Protein AF-A0A257WI30-F1 (afdb_monomer_lite)

Foldseek 3Di:
DDDDDDDDDDDDDDDDDPPDPPDDPDDDDDDDDDDPDDDDDDDAPCPPNDWDFPFAPDDPPDDDDPLDDGTDTPVLVVLVVQLVVLVVVLVVLVVVLVVVVVVPDPVVNVVSVVVNVVSVVSNVVSVVVNVVNNRSD

pLDDT: mean 77.56, std 14.57, range [38.5, 93.12]

Radius of gyration: 43.45 Å; chains: 1; bounding box: 110×45×125 Å

Secondary structure (DSSP, 8-state):
-------------------PPP-------------SS---------TTS---EEEE-S-TT----TT---EEETHHHHHHHHHHHHHHHHHHHHHHHHHHHHTT-HHHHHHHHHHHHHHHHHHHHHHHHHHHHHHT-

Sequence (137 aa):
MGLRARTLAIVEADLSEIVAPPTVRHVHALGRLEPRGTVLQISAPSGNEGARVVRLLVAEGADVAAGEVLAILDLHDRREAAVVEARARLRAAEAKLEQIRAGAKPGEIAAQAALVERMDAELELARKELDRARELG

Structure (mmCIF, N/CA/C/O backbone):
data_AF-A0A257WI30-F1
#
_entry.id   AF-A0A257WI30-F1
#
loop_
_atom_site.group_PDB
_atom_site.id
_atom_site.type_symbol
_atom_site.label_atom_id
_atom_site.label_alt_id
_atom_site.label_comp_id
_atom_site.label_asym_id
_atom_site.label_entity_id
_atom_site.label_seq_id
_atom_site.pdbx_PDB_ins_code
_atom_site.Cartn_x
_atom_site.Cartn_y
_atom_site.Cartn_z
_atom_site.occupancy
_atom_site.B_iso_or_equiv
_atom_site.auth_seq_id
_atom_site.auth_comp_id
_atom_site.auth_asym_id
_atom_site.auth_atom_id
_atom_site.pdbx_PDB_model_num
ATOM 1 N N . MET A 1 1 ? 85.488 30.306 -89.536 1.00 40.28 1 MET A N 1
ATOM 2 C CA . MET A 1 1 ? 86.431 31.027 -88.655 1.00 40.28 1 MET A CA 1
ATOM 3 C C . MET A 1 1 ? 85.729 31.271 -87.328 1.00 40.28 1 MET A C 1
ATOM 5 O O . MET A 1 1 ? 84.648 31.835 -87.357 1.00 40.28 1 MET A O 1
ATOM 9 N N . GLY A 1 2 ? 86.300 30.809 -86.210 1.00 42.50 2 GLY A N 1
ATOM 10 C CA . GLY A 1 2 ? 85.896 31.232 -84.861 1.00 42.50 2 GLY A CA 1
ATOM 11 C C . GLY A 1 2 ? 85.025 30.261 -84.058 1.00 42.50 2 GLY A C 1
ATOM 12 O O . GLY A 1 2 ? 83.836 30.495 -83.889 1.00 42.50 2 GLY A O 1
ATOM 13 N N . LEU A 1 3 ? 85.646 29.225 -83.482 1.00 44.56 3 LEU A N 1
ATOM 14 C CA . LEU A 1 3 ? 85.178 28.638 -82.223 1.00 44.56 3 LEU A CA 1
ATOM 15 C C . LEU A 1 3 ? 85.199 29.712 -81.127 1.00 44.56 3 LEU A C 1
ATOM 17 O O . LEU A 1 3 ? 86.192 30.433 -81.062 1.00 44.56 3 LEU A O 1
ATOM 21 N N . ARG A 1 4 ? 84.238 29.687 -80.192 1.00 45.81 4 ARG A N 1
ATOM 22 C CA . ARG A 1 4 ? 84.524 29.689 -78.743 1.00 45.81 4 ARG A CA 1
ATOM 23 C C . ARG A 1 4 ? 83.412 28.972 -77.979 1.00 45.81 4 ARG A C 1
ATOM 25 O O . ARG A 1 4 ? 82.293 29.452 -77.871 1.00 45.81 4 ARG A O 1
ATOM 32 N N . ALA A 1 5 ? 83.777 27.819 -77.433 1.00 41.81 5 ALA A N 1
ATOM 33 C CA . ALA A 1 5 ? 83.101 27.198 -76.309 1.00 41.81 5 ALA A CA 1
ATOM 34 C C . ALA A 1 5 ? 83.285 28.049 -75.043 1.00 41.81 5 ALA A C 1
ATOM 36 O O . ALA A 1 5 ? 84.333 28.686 -74.903 1.00 41.81 5 ALA A O 1
ATOM 37 N N . ARG A 1 6 ? 82.311 27.981 -74.125 1.00 45.22 6 ARG A N 1
ATOM 38 C CA . ARG A 1 6 ? 82.458 27.917 -72.652 1.00 45.22 6 ARG A CA 1
ATOM 39 C C . ARG A 1 6 ? 81.191 28.444 -71.974 1.00 45.22 6 ARG A C 1
ATOM 41 O O . ARG A 1 6 ? 80.926 29.638 -72.033 1.00 45.22 6 ARG A O 1
ATOM 48 N N . THR A 1 7 ? 80.494 27.593 -71.226 1.00 40.47 7 THR A N 1
ATOM 49 C CA . THR A 1 7 ? 80.530 27.602 -69.747 1.00 40.47 7 THR A CA 1
ATOM 50 C C . THR A 1 7 ? 79.451 26.669 -69.191 1.00 40.47 7 THR A C 1
ATOM 52 O O . THR A 1 7 ? 78.325 26.627 -69.671 1.00 40.47 7 THR A O 1
ATOM 55 N N . LEU A 1 8 ? 79.881 25.891 -68.202 1.00 43.94 8 LEU A N 1
ATOM 56 C CA . LEU A 1 8 ? 79.164 24.915 -67.393 1.00 43.94 8 LEU A CA 1
ATOM 57 C C . LEU A 1 8 ? 78.294 25.635 -66.343 1.00 43.94 8 LEU A C 1
ATOM 59 O O . LEU A 1 8 ? 78.798 26.546 -65.691 1.00 43.94 8 LEU A O 1
ATOM 63 N N . ALA A 1 9 ? 77.068 25.175 -66.099 1.00 38.50 9 ALA A N 1
ATOM 64 C CA . ALA A 1 9 ? 76.415 25.321 -64.797 1.00 38.50 9 ALA A CA 1
ATOM 65 C C . ALA A 1 9 ? 75.453 24.144 -64.592 1.00 38.50 9 ALA A C 1
ATOM 67 O O . ALA A 1 9 ? 74.446 24.001 -65.279 1.00 38.50 9 ALA A O 1
ATOM 68 N N . ILE A 1 10 ? 75.870 23.258 -63.695 1.00 44.41 10 ILE A N 1
ATOM 69 C CA . ILE A 1 10 ? 75.095 22.175 -63.089 1.00 44.41 10 ILE A CA 1
ATOM 70 C C . ILE A 1 10 ? 74.153 22.807 -62.042 1.00 44.41 10 ILE A C 1
ATOM 72 O O . ILE A 1 10 ? 74.429 23.921 -61.597 1.00 44.41 10 ILE A O 1
ATOM 76 N N . VAL A 1 11 ? 73.164 22.026 -61.580 1.00 45.03 11 VAL A N 1
ATOM 77 C CA . VAL A 1 11 ? 72.279 22.224 -60.406 1.00 45.03 11 VAL A CA 1
ATOM 78 C C . VAL A 1 11 ? 70.955 22.893 -60.816 1.00 45.03 11 VAL A C 1
ATOM 80 O O . VAL A 1 11 ? 70.959 23.967 -61.394 1.00 45.03 11 VAL A O 1
ATOM 83 N N . GLU A 1 12 ? 69.784 22.269 -60.677 1.00 43.62 12 GLU A N 1
ATOM 84 C CA . GLU A 1 12 ? 69.268 21.632 -59.462 1.00 43.62 12 GLU A CA 1
ATOM 85 C C . GLU A 1 12 ? 68.194 20.593 -59.832 1.00 43.62 12 GLU A C 1
ATOM 87 O O . GLU A 1 12 ? 67.258 20.880 -60.580 1.00 43.62 12 GLU A O 1
ATOM 92 N N . ALA A 1 13 ? 68.369 19.364 -59.349 1.00 48.69 13 ALA A N 1
ATOM 93 C CA . ALA A 1 13 ? 67.318 18.360 -59.336 1.00 48.69 13 ALA A CA 1
ATOM 94 C C . ALA A 1 13 ? 66.530 18.485 -58.027 1.00 48.69 13 ALA A C 1
ATOM 96 O O . ALA A 1 13 ? 67.127 18.746 -56.984 1.00 48.69 13 ALA A O 1
ATOM 97 N N . ASP A 1 14 ? 65.237 18.171 -58.134 1.00 50.75 14 ASP A N 1
ATOM 98 C CA . ASP A 1 14 ? 64.222 18.082 -57.077 1.00 50.75 14 ASP A CA 1
ATOM 99 C C . ASP A 1 14 ? 63.758 19.456 -56.556 1.00 50.75 14 ASP A C 1
ATOM 101 O O . ASP A 1 14 ? 64.551 20.339 -56.266 1.00 50.75 14 ASP A O 1
ATOM 105 N N . LEU A 1 15 ? 62.461 19.750 -56.495 1.00 47.59 15 LEU A N 1
ATOM 106 C CA . LEU A 1 15 ? 61.604 19.220 -55.443 1.00 47.59 15 LEU A CA 1
ATOM 107 C C . LEU A 1 15 ? 60.149 19.086 -55.917 1.00 47.59 15 LEU A C 1
ATOM 109 O O . LEU A 1 15 ? 59.479 20.071 -56.224 1.00 47.59 15 LEU A O 1
ATOM 113 N N . SER A 1 16 ? 59.710 17.829 -55.939 1.00 52.50 16 SER A N 1
ATOM 114 C CA . SER A 1 16 ? 58.392 17.354 -55.500 1.00 52.50 16 SER A CA 1
ATOM 115 C C . SER A 1 16 ? 57.143 18.154 -55.904 1.00 52.50 16 SER A C 1
ATOM 117 O O . SER A 1 16 ? 56.725 19.138 -55.296 1.00 52.50 16 SER A O 1
ATOM 119 N N . GLU A 1 17 ? 56.440 17.580 -56.875 1.00 59.94 17 GLU A N 1
ATOM 120 C CA . GLU A 1 17 ? 55.010 17.756 -57.102 1.00 59.94 17 GLU A CA 1
ATOM 121 C C . GLU A 1 17 ? 54.250 17.658 -55.761 1.00 59.94 17 GLU A C 1
ATOM 123 O O . GLU A 1 17 ? 54.247 16.616 -55.100 1.00 59.94 17 GLU A O 1
ATOM 128 N N . ILE A 1 18 ? 53.638 18.760 -55.316 1.00 59.28 18 ILE A N 1
ATOM 129 C CA . ILE A 1 18 ? 52.795 18.775 -54.115 1.00 59.28 18 ILE A CA 1
ATOM 130 C C . ILE A 1 18 ? 51.530 17.983 -54.450 1.00 59.28 18 ILE A C 1
ATOM 132 O O . ILE A 1 18 ? 50.550 18.523 -54.963 1.00 59.28 18 ILE A O 1
ATOM 136 N N . VAL A 1 19 ? 51.558 16.680 -54.176 1.00 65.88 19 VAL A N 1
ATOM 137 C CA . VAL A 1 19 ? 50.375 15.822 -54.211 1.00 65.88 19 VAL A CA 1
ATOM 138 C C . VAL A 1 19 ? 49.400 16.366 -53.170 1.00 65.88 19 VAL A C 1
ATOM 140 O O . VAL A 1 19 ? 49.632 16.252 -51.965 1.00 65.88 19 VAL A O 1
ATOM 143 N N . ALA A 1 20 ? 48.324 17.007 -53.634 1.00 68.56 20 ALA A N 1
ATOM 144 C CA . ALA A 1 20 ? 47.251 17.471 -52.765 1.00 68.56 20 ALA A CA 1
ATOM 145 C C . ALA A 1 20 ? 46.764 16.290 -51.906 1.00 68.56 20 ALA A C 1
ATOM 147 O O . ALA A 1 20 ? 46.522 15.206 -52.453 1.00 68.56 20 ALA A O 1
ATOM 148 N N . PRO A 1 21 ? 46.642 16.454 -50.575 1.00 71.56 21 PRO A N 1
ATOM 149 C CA . PRO A 1 21 ? 46.287 15.345 -49.707 1.00 71.56 21 PRO A CA 1
ATOM 150 C C . PRO A 1 21 ? 44.924 14.780 -50.132 1.00 71.56 21 PRO A C 1
ATOM 152 O O . PRO A 1 21 ? 44.011 15.555 -50.445 1.00 71.56 21 PRO A O 1
ATOM 155 N N . PRO A 1 22 ? 44.763 13.444 -50.169 1.00 74.12 22 PRO A N 1
ATOM 156 C CA . PRO A 1 22 ? 43.514 12.829 -50.587 1.00 74.12 22 PRO A CA 1
ATOM 157 C C . PRO A 1 22 ? 42.371 13.351 -49.715 1.00 74.12 22 PRO A C 1
ATOM 159 O O . PRO A 1 22 ? 42.429 13.302 -48.486 1.00 74.12 22 PRO A O 1
ATOM 162 N N . THR A 1 23 ? 41.323 13.875 -50.349 1.00 78.56 23 THR A N 1
ATOM 163 C CA . THR A 1 23 ? 40.160 14.404 -49.637 1.00 78.56 23 THR A CA 1
ATOM 164 C C . THR A 1 23 ? 39.403 13.232 -49.017 1.00 78.56 23 THR A C 1
ATOM 166 O O . THR A 1 23 ? 38.767 12.448 -49.725 1.00 78.56 23 THR A O 1
ATOM 169 N N . VAL A 1 24 ? 39.499 13.073 -47.696 1.00 79.00 24 VAL A N 1
ATOM 170 C CA . VAL A 1 24 ? 38.802 12.007 -46.967 1.00 79.00 24 VAL A CA 1
ATOM 171 C C . VAL A 1 24 ? 37.294 12.238 -47.086 1.00 79.00 24 VAL A C 1
ATOM 173 O O . VAL A 1 24 ? 36.769 13.207 -46.547 1.00 79.00 24 VAL A O 1
ATOM 176 N N . ARG A 1 25 ? 36.592 11.364 -47.819 1.00 85.81 25 ARG A N 1
ATOM 177 C CA . ARG A 1 25 ? 35.134 11.471 -48.028 1.00 85.81 25 ARG A CA 1
ATOM 178 C C . ARG A 1 25 ? 34.315 10.779 -46.942 1.00 85.81 25 ARG A C 1
ATOM 180 O O . ARG A 1 25 ? 33.164 11.140 -46.743 1.00 85.81 25 ARG A O 1
ATOM 187 N N . HIS A 1 26 ? 34.898 9.793 -46.263 1.00 82.00 26 HIS A N 1
ATOM 188 C CA . HIS A 1 26 ? 34.229 9.025 -45.220 1.00 82.00 26 HIS A CA 1
ATOM 189 C C . HIS A 1 26 ? 35.211 8.683 -44.107 1.00 82.00 26 HIS A C 1
ATOM 191 O O . HIS A 1 26 ? 36.343 8.277 -44.364 1.00 82.00 26 HIS A O 1
ATOM 197 N N . VAL A 1 27 ? 34.745 8.834 -42.873 1.00 84.88 27 VAL A N 1
ATOM 198 C CA . VAL A 1 27 ? 35.431 8.372 -41.670 1.00 84.88 27 VAL A CA 1
ATOM 199 C C . VAL A 1 27 ? 34.538 7.308 -41.053 1.00 84.88 27 VAL A C 1
ATOM 201 O O . VAL A 1 27 ? 33.368 7.562 -40.774 1.00 84.88 27 VAL A O 1
ATOM 204 N N . HIS A 1 28 ? 35.083 6.110 -40.875 1.00 86.81 28 HIS A N 1
ATOM 205 C CA . HIS A 1 28 ? 34.394 5.010 -40.213 1.00 86.81 28 HIS A CA 1
ATOM 206 C C . HIS A 1 28 ? 34.930 4.887 -38.793 1.00 86.81 28 HIS A C 1
ATOM 208 O O . HIS A 1 28 ? 36.141 4.879 -38.579 1.00 86.81 28 HIS A O 1
ATOM 214 N N . ALA A 1 29 ? 34.025 4.781 -37.830 1.00 88.62 29 ALA A N 1
ATOM 215 C CA . ALA A 1 29 ? 34.357 4.518 -36.443 1.00 88.62 29 ALA A CA 1
ATOM 216 C C . ALA A 1 29 ? 33.394 3.467 -35.896 1.00 88.62 29 ALA A C 1
ATOM 218 O O . ALA A 1 29 ? 32.224 3.422 -36.280 1.00 88.62 29 ALA A O 1
ATOM 219 N N . LEU A 1 30 ? 33.893 2.626 -34.994 1.00 93.12 30 LEU A N 1
ATOM 220 C CA . LEU A 1 30 ? 33.037 1.768 -34.189 1.00 93.12 30 LEU A CA 1
ATOM 221 C C . LEU A 1 30 ? 32.409 2.622 -33.087 1.00 93.12 30 LEU A C 1
ATOM 223 O O . LEU A 1 30 ? 33.106 3.368 -32.401 1.00 93.12 30 LEU A O 1
ATOM 227 N N . GLY A 1 31 ? 31.098 2.503 -32.919 1.00 89.06 31 GLY A N 1
ATOM 228 C CA . GLY A 1 31 ? 30.346 3.164 -31.861 1.00 89.06 31 GLY A CA 1
ATOM 229 C C . GLY A 1 31 ? 29.406 2.177 -31.183 1.00 89.06 31 GLY A C 1
ATOM 230 O O . GLY A 1 31 ? 29.008 1.176 -31.781 1.00 89.06 31 GLY A O 1
ATOM 231 N N . ARG A 1 32 ? 29.057 2.458 -29.928 1.00 91.88 32 ARG A N 1
ATOM 232 C CA . ARG A 1 32 ? 28.027 1.728 -29.186 1.00 91.88 32 ARG A CA 1
ATOM 233 C C . ARG A 1 32 ? 26.781 2.602 -29.095 1.00 91.88 32 ARG A C 1
ATOM 235 O O . ARG A 1 32 ? 26.889 3.798 -28.844 1.00 91.88 32 ARG A O 1
ATOM 242 N N . LEU A 1 33 ? 25.618 1.999 -29.320 1.00 87.81 33 LEU A N 1
ATOM 243 C CA . LEU A 1 33 ? 24.337 2.642 -29.058 1.00 87.81 33 LEU A CA 1
ATOM 244 C C . LEU A 1 33 ? 24.023 2.508 -27.572 1.00 87.81 33 LEU A C 1
ATOM 246 O O . LEU A 1 33 ? 24.024 1.399 -27.043 1.00 87.81 33 LEU A O 1
ATOM 250 N N . GLU A 1 34 ? 23.742 3.636 -26.937 1.00 86.06 34 GLU A N 1
ATOM 251 C CA . GLU A 1 34 ? 23.248 3.701 -25.568 1.00 86.06 34 GLU A CA 1
ATOM 252 C C . GLU A 1 34 ? 21.808 4.229 -25.590 1.00 86.06 34 GLU A C 1
ATOM 254 O O . GLU A 1 34 ? 21.466 5.053 -26.452 1.00 86.06 34 GLU A O 1
ATOM 259 N N . PRO A 1 35 ? 20.940 3.774 -24.676 1.00 87.00 35 PRO A N 1
ATOM 260 C CA . PRO A 1 35 ? 19.611 4.341 -24.545 1.00 87.00 35 PRO A CA 1
ATOM 261 C C . PRO A 1 35 ? 19.702 5.840 -24.236 1.00 87.00 35 PRO A C 1
ATOM 263 O O . PRO A 1 35 ? 20.582 6.298 -23.511 1.00 87.00 35 PRO A O 1
ATOM 266 N N . ARG A 1 36 ? 18.756 6.626 -24.766 1.00 85.00 36 ARG A N 1
ATOM 267 C CA . ARG A 1 36 ? 18.670 8.062 -24.448 1.00 85.00 36 ARG A CA 1
ATOM 268 C C . ARG A 1 36 ? 18.389 8.305 -22.955 1.00 85.00 36 ARG A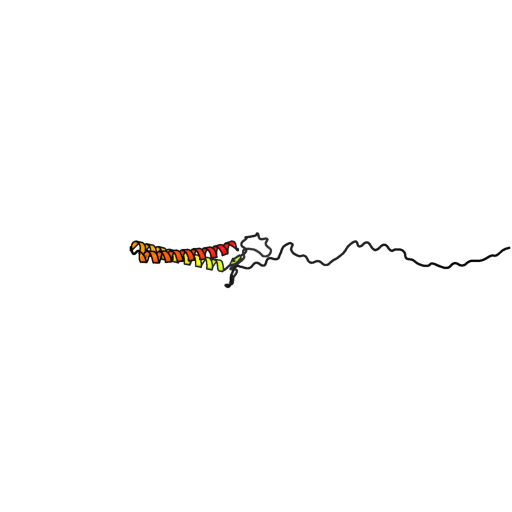 C 1
ATOM 270 O O . ARG A 1 36 ? 18.710 9.375 -22.447 1.00 85.00 36 ARG A O 1
ATOM 277 N N . GLY A 1 37 ? 17.758 7.335 -22.291 1.00 81.62 37 GLY A N 1
ATOM 278 C CA . GLY A 1 37 ? 17.488 7.331 -20.855 1.00 81.62 37 GLY A CA 1
ATOM 279 C C . GLY A 1 37 ? 18.353 6.327 -20.092 1.00 81.62 37 GLY A C 1
ATOM 280 O O . GLY A 1 37 ? 19.210 5.657 -20.656 1.00 81.62 37 GLY A O 1
ATOM 281 N N . THR A 1 38 ? 18.100 6.205 -18.795 1.00 77.75 38 THR A N 1
ATOM 282 C CA . THR A 1 38 ? 18.786 5.233 -17.935 1.00 77.75 38 THR A CA 1
ATOM 283 C C . THR A 1 38 ? 18.023 3.912 -17.913 1.00 77.75 38 THR A C 1
ATOM 285 O O . THR A 1 38 ? 16.794 3.896 -17.952 1.00 77.75 38 THR A O 1
ATOM 288 N N . VAL A 1 39 ? 18.744 2.799 -17.790 1.00 80.06 39 VAL A N 1
ATOM 289 C CA . VAL A 1 39 ? 18.137 1.509 -17.451 1.00 80.06 39 VAL A CA 1
ATOM 290 C C . VAL A 1 39 ? 17.689 1.553 -15.989 1.00 80.06 39 VAL A C 1
ATOM 292 O O . VAL A 1 39 ? 18.513 1.688 -15.085 1.00 80.06 39 VAL A O 1
ATOM 295 N N . LEU A 1 40 ? 16.382 1.463 -15.755 1.00 79.94 40 LEU A N 1
ATOM 296 C CA . LEU A 1 40 ? 15.793 1.425 -14.418 1.00 79.94 40 LEU A CA 1
ATOM 297 C C . LEU A 1 40 ? 15.628 -0.029 -13.975 1.00 79.94 40 LEU A C 1
ATOM 299 O O . LEU A 1 40 ? 14.856 -0.780 -14.568 1.00 79.94 40 LEU A O 1
ATOM 303 N N . GLN A 1 41 ? 16.336 -0.425 -12.918 1.00 79.19 41 GLN A N 1
ATOM 304 C CA . GLN A 1 41 ? 16.082 -1.700 -12.255 1.00 79.19 41 GLN A CA 1
ATOM 305 C C . GLN A 1 41 ? 14.967 -1.502 -11.224 1.00 79.19 41 GLN A C 1
ATOM 307 O O . GLN A 1 41 ? 15.156 -0.811 -10.223 1.00 79.19 41 GLN A O 1
ATOM 312 N N . ILE A 1 42 ? 13.804 -2.098 -11.477 1.00 79.56 42 ILE A N 1
ATOM 313 C CA . ILE A 1 42 ? 12.637 -1.991 -10.599 1.00 79.56 42 ILE A CA 1
ATOM 314 C C . ILE A 1 42 ? 12.684 -3.127 -9.577 1.00 79.56 42 ILE A C 1
ATOM 316 O O . ILE A 1 42 ? 12.840 -4.293 -9.938 1.00 79.56 42 ILE A O 1
ATOM 320 N N . SER A 1 43 ? 12.532 -2.777 -8.303 1.00 74.94 43 SER A N 1
ATOM 321 C CA . SER A 1 43 ? 12.494 -3.724 -7.190 1.00 74.94 43 SER A CA 1
ATOM 322 C C . SER A 1 43 ? 11.244 -3.481 -6.360 1.00 74.94 43 SER A C 1
ATOM 324 O O . SER A 1 43 ? 10.886 -2.337 -6.084 1.00 74.94 43 SER A O 1
ATOM 326 N N . ALA A 1 44 ? 10.600 -4.561 -5.927 1.00 71.31 44 ALA A N 1
ATOM 327 C CA . ALA A 1 44 ? 9.461 -4.480 -5.028 1.00 71.31 44 ALA A CA 1
ATOM 328 C C . ALA A 1 44 ? 9.861 -3.875 -3.665 1.00 71.31 44 ALA A C 1
ATOM 330 O O . ALA A 1 44 ? 10.893 -4.266 -3.111 1.00 71.31 44 ALA A O 1
ATOM 331 N N . PRO A 1 45 ? 9.038 -2.995 -3.062 1.00 68.12 45 PRO A N 1
ATOM 332 C CA . PRO A 1 45 ? 9.256 -2.493 -1.708 1.00 68.12 45 PRO A CA 1
ATOM 333 C C . PRO A 1 45 ? 8.894 -3.574 -0.672 1.00 68.12 45 PRO A C 1
ATOM 335 O O . PRO A 1 45 ? 7.849 -3.528 -0.019 1.00 68.12 45 PRO A O 1
ATOM 338 N N . SER A 1 46 ? 9.758 -4.581 -0.539 1.00 66.69 46 SER A N 1
ATOM 339 C CA . SER A 1 46 ? 9.524 -5.770 0.292 1.00 66.69 46 SER A CA 1
ATOM 340 C C . SER A 1 46 ? 10.164 -5.724 1.679 1.00 66.69 46 SER A C 1
ATOM 342 O O . SER A 1 46 ? 10.039 -6.681 2.440 1.00 66.69 46 SER A O 1
ATOM 344 N N . GLY A 1 47 ? 10.888 -4.649 2.010 1.00 67.62 47 GLY A N 1
ATOM 345 C CA . GLY A 1 47 ? 11.718 -4.610 3.217 1.00 67.62 47 GLY A CA 1
ATOM 346 C C . GLY A 1 47 ? 12.612 -5.855 3.316 1.00 67.62 47 GLY A C 1
ATOM 347 O O . GLY A 1 47 ? 13.157 -6.309 2.310 1.00 67.62 47 GLY A O 1
ATOM 348 N N . ASN A 1 48 ? 12.707 -6.436 4.514 1.00 64.44 48 ASN A N 1
ATOM 349 C CA . ASN A 1 48 ? 13.508 -7.639 4.775 1.00 64.44 48 ASN A CA 1
ATOM 350 C C . ASN A 1 48 ? 12.782 -8.962 4.475 1.00 64.44 48 ASN A C 1
ATOM 352 O O . ASN A 1 48 ? 13.413 -10.014 4.522 1.00 64.44 48 ASN A O 1
ATOM 356 N N . GLU A 1 49 ? 11.477 -8.946 4.201 1.00 64.38 49 GLU A N 1
ATOM 357 C CA . GLU A 1 49 ? 10.678 -10.178 4.110 1.00 64.38 49 GLU A CA 1
ATOM 358 C C . GLU A 1 49 ? 10.693 -10.827 2.720 1.00 64.38 49 GLU A C 1
ATOM 360 O O . GLU A 1 49 ? 10.210 -11.946 2.559 1.00 64.38 49 GLU A O 1
ATOM 365 N N . GLY A 1 50 ? 11.310 -10.175 1.730 1.00 66.38 50 GLY A N 1
ATOM 366 C CA . GLY A 1 50 ? 11.277 -10.618 0.337 1.00 66.38 50 GLY A CA 1
ATOM 367 C C . GLY A 1 50 ? 9.869 -10.506 -0.260 1.00 66.38 50 GLY A C 1
ATOM 368 O O . GLY A 1 50 ? 8.858 -10.600 0.428 1.00 66.38 50 GLY A O 1
ATOM 369 N N . ALA A 1 51 ? 9.787 -10.251 -1.562 1.00 74.44 51 ALA A N 1
ATOM 370 C CA . ALA A 1 51 ? 8.520 -10.225 -2.285 1.00 74.44 51 ALA A CA 1
ATOM 371 C C . ALA A 1 51 ? 8.519 -11.288 -3.361 1.00 74.44 51 ALA A C 1
ATOM 373 O O . ALA A 1 51 ? 9.430 -11.333 -4.192 1.00 74.44 51 ALA A O 1
ATOM 374 N N . ARG A 1 52 ? 7.466 -12.103 -3.391 1.00 82.56 52 ARG A N 1
ATOM 375 C CA . ARG A 1 52 ? 7.224 -13.009 -4.505 1.00 82.56 52 ARG A CA 1
ATOM 376 C C . ARG A 1 52 ? 6.216 -12.380 -5.457 1.00 82.56 52 ARG A C 1
ATOM 378 O O . ARG A 1 52 ? 5.138 -11.960 -5.046 1.00 82.56 52 ARG A O 1
ATOM 385 N N . VAL A 1 53 ? 6.541 -12.389 -6.748 1.00 85.00 53 VAL A N 1
ATOM 386 C CA . VAL A 1 53 ? 5.577 -12.055 -7.801 1.00 85.00 53 VAL A CA 1
ATOM 387 C C . VAL A 1 53 ? 4.521 -13.155 -7.867 1.00 85.00 53 VAL A C 1
ATOM 389 O O . VAL A 1 53 ? 4.829 -14.312 -8.153 1.00 85.00 53 VAL A O 1
ATOM 392 N N . VAL A 1 54 ? 3.275 -12.786 -7.585 1.00 86.12 54 VAL A N 1
ATOM 393 C CA . VAL A 1 54 ? 2.099 -13.651 -7.740 1.00 86.12 54 VAL A CA 1
ATOM 394 C C . VAL A 1 54 ? 1.594 -13.573 -9.174 1.00 86.12 54 VAL A C 1
ATOM 396 O O . VAL A 1 54 ? 1.222 -14.590 -9.758 1.00 86.12 54 VAL A O 1
ATOM 399 N N . ARG A 1 55 ? 1.591 -12.370 -9.757 1.00 86.00 55 ARG A N 1
ATOM 400 C CA . ARG A 1 55 ? 1.125 -12.137 -11.124 1.00 86.00 55 ARG A CA 1
ATOM 401 C C . ARG A 1 55 ? 1.893 -10.996 -11.774 1.00 86.00 55 ARG A C 1
ATOM 403 O O . ARG A 1 55 ? 2.049 -9.953 -11.154 1.00 86.00 55 ARG A O 1
ATOM 410 N N . LEU A 1 56 ? 2.307 -11.176 -13.023 1.00 88.69 56 LEU A N 1
ATOM 411 C CA . LEU A 1 56 ? 2.809 -10.101 -13.878 1.00 88.69 56 LEU A CA 1
ATOM 412 C C . LEU A 1 56 ? 1.656 -9.609 -14.765 1.00 88.69 56 LEU A C 1
ATOM 414 O O . LEU A 1 56 ? 0.937 -10.430 -15.335 1.00 88.69 56 LEU A O 1
ATOM 418 N N . LEU A 1 57 ? 1.440 -8.297 -14.819 1.00 89.62 57 LEU A N 1
ATOM 419 C CA . LEU A 1 57 ? 0.340 -7.663 -15.558 1.00 89.62 57 LEU A CA 1
ATOM 420 C C . LEU A 1 57 ? 0.779 -7.107 -16.919 1.00 89.62 57 LEU A C 1
ATOM 422 O O . LEU A 1 57 ? -0.070 -6.786 -17.744 1.00 89.62 57 LEU A O 1
ATOM 426 N N . VAL A 1 58 ? 2.088 -7.038 -17.163 1.00 90.75 58 VAL A N 1
ATOM 427 C CA . VAL A 1 58 ? 2.692 -6.523 -18.397 1.00 90.75 58 VAL A CA 1
ATOM 428 C C . VAL A 1 58 ? 3.437 -7.621 -19.154 1.00 90.75 58 VAL A C 1
ATOM 430 O O . VAL A 1 58 ? 3.893 -8.603 -18.566 1.00 90.75 58 VAL A O 1
ATOM 433 N N . ALA A 1 59 ? 3.561 -7.456 -20.470 1.00 90.25 59 ALA A N 1
ATOM 434 C CA . ALA A 1 59 ? 4.360 -8.336 -21.317 1.00 90.25 59 ALA A CA 1
ATOM 435 C C . ALA A 1 59 ? 5.805 -7.828 -21.441 1.00 90.25 59 ALA A C 1
ATOM 437 O O . ALA A 1 59 ? 6.075 -6.633 -21.316 1.00 90.25 59 ALA A O 1
ATOM 438 N N . GLU A 1 60 ? 6.739 -8.733 -21.728 1.00 86.88 60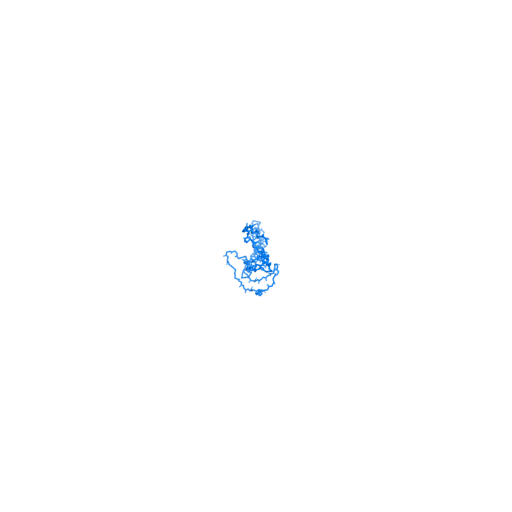 GLU A N 1
ATOM 439 C CA . GLU A 1 60 ? 8.118 -8.352 -22.034 1.00 86.88 60 GLU A CA 1
ATOM 440 C C . GLU A 1 60 ? 8.169 -7.461 -23.286 1.00 86.88 60 GLU A C 1
ATOM 442 O O . GLU A 1 60 ? 7.551 -7.765 -24.306 1.00 86.88 60 GLU A O 1
ATOM 44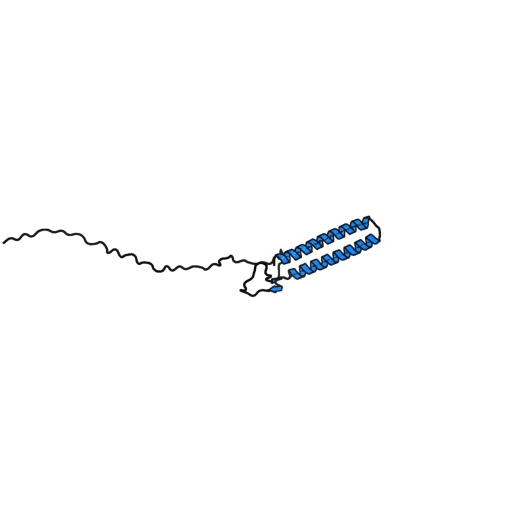7 N N . GLY A 1 61 ? 8.908 -6.350 -23.201 1.00 87.12 61 GLY A N 1
ATOM 448 C CA . GLY A 1 61 ? 9.029 -5.373 -24.287 1.00 87.12 61 GLY A CA 1
ATOM 449 C C . GLY A 1 61 ? 7.836 -4.423 -24.445 1.00 87.12 61 GLY A C 1
ATOM 450 O O . GLY A 1 61 ? 7.819 -3.659 -25.405 1.00 87.12 61 GLY A O 1
ATOM 451 N N . ALA A 1 62 ? 6.856 -4.458 -23.536 1.00 89.06 62 ALA A N 1
ATOM 452 C CA . ALA A 1 62 ? 5.751 -3.506 -23.531 1.00 89.06 62 ALA A CA 1
ATOM 453 C C . ALA A 1 62 ? 6.201 -2.104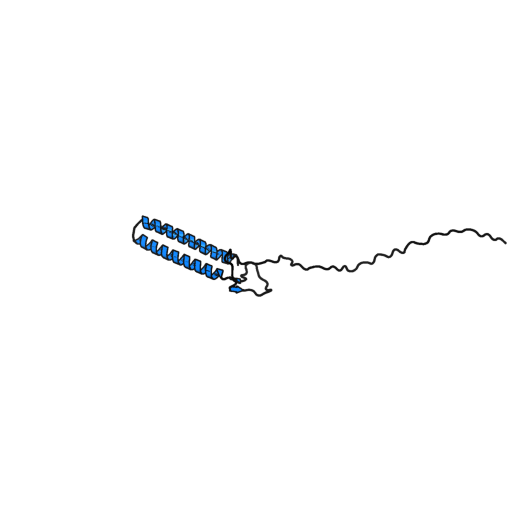 -23.086 1.00 89.06 62 ALA A C 1
ATOM 455 O O . ALA A 1 62 ? 6.993 -1.960 -22.151 1.00 89.06 62 ALA A O 1
ATOM 456 N N . ASP A 1 63 ? 5.647 -1.077 -23.730 1.00 88.94 63 ASP A N 1
ATOM 457 C CA . ASP A 1 63 ? 5.732 0.303 -23.258 1.00 88.94 63 ASP A CA 1
ATOM 458 C C . ASP A 1 63 ? 4.802 0.487 -22.052 1.00 88.94 63 ASP A C 1
ATOM 460 O O . ASP A 1 63 ? 3.625 0.132 -22.120 1.00 88.94 63 ASP A O 1
ATOM 464 N N . VAL A 1 64 ? 5.327 1.049 -20.962 1.00 89.81 64 VAL A N 1
ATOM 465 C CA . VAL A 1 64 ? 4.592 1.270 -19.707 1.00 89.81 64 VAL A CA 1
ATOM 466 C C . VAL A 1 64 ? 4.670 2.733 -19.289 1.00 89.81 64 VAL A C 1
ATOM 468 O O . VAL A 1 64 ? 5.692 3.399 -19.490 1.00 89.81 64 VAL A O 1
ATOM 471 N N . ALA A 1 65 ? 3.590 3.249 -18.708 1.00 88.31 65 ALA A N 1
ATOM 472 C CA . ALA A 1 65 ? 3.549 4.610 -18.185 1.00 88.31 65 ALA A CA 1
ATOM 473 C C . ALA A 1 65 ? 4.035 4.677 -16.726 1.00 88.31 65 ALA A C 1
ATOM 475 O O . ALA A 1 65 ? 4.038 3.693 -15.988 1.00 88.31 65 ALA A O 1
ATOM 476 N N . ALA A 1 66 ? 4.435 5.869 -16.278 1.00 85.12 66 ALA A N 1
ATOM 477 C CA . ALA A 1 66 ? 4.761 6.081 -14.871 1.00 85.12 66 ALA A CA 1
ATOM 478 C C . ALA A 1 66 ? 3.510 5.886 -13.991 1.00 85.12 66 ALA A C 1
ATOM 480 O O . ALA A 1 66 ? 2.479 6.509 -14.246 1.00 85.12 66 ALA A O 1
ATOM 481 N N . GLY A 1 67 ? 3.626 5.051 -12.953 1.00 84.25 67 GLY A N 1
ATOM 482 C CA . GLY A 1 67 ? 2.523 4.698 -12.047 1.00 84.25 67 GLY A CA 1
ATOM 483 C C . GLY A 1 67 ? 1.615 3.573 -12.556 1.00 84.25 67 GLY A C 1
ATOM 484 O O . GLY A 1 67 ? 0.539 3.357 -12.006 1.00 84.25 67 GLY A O 1
ATOM 485 N N . GLU A 1 68 ? 2.003 2.886 -13.631 1.00 87.06 68 GLU A N 1
ATOM 486 C CA . GLU A 1 68 ? 1.290 1.706 -14.105 1.00 87.06 68 GLU A CA 1
ATOM 487 C C . GLU A 1 68 ? 1.689 0.459 -13.310 1.00 87.06 68 GLU A C 1
ATOM 489 O O . GLU A 1 68 ? 2.870 0.130 -13.191 1.00 87.06 68 GLU A O 1
ATOM 494 N N . VAL A 1 69 ? 0.684 -0.276 -12.827 1.00 87.31 69 VAL A N 1
ATOM 495 C CA . VAL A 1 69 ? 0.898 -1.486 -12.031 1.00 87.31 69 VAL A CA 1
ATOM 496 C C . VAL A 1 69 ? 1.481 -2.596 -12.901 1.00 87.31 69 VAL A C 1
ATOM 498 O O . VAL A 1 69 ? 0.792 -3.197 -13.725 1.00 87.31 69 VAL A O 1
ATOM 501 N N . LEU A 1 70 ? 2.748 -2.929 -12.658 1.00 88.06 70 LEU A N 1
ATOM 502 C CA . LEU A 1 70 ? 3.460 -3.956 -13.425 1.00 88.06 70 LEU A CA 1
ATOM 503 C C . LEU A 1 70 ? 3.172 -5.379 -12.932 1.00 88.06 70 LEU A C 1
ATOM 505 O O . LEU A 1 70 ? 3.111 -6.318 -13.726 1.00 88.06 70 LEU A O 1
ATOM 509 N N . ALA A 1 71 ? 3.030 -5.564 -11.616 1.00 85.69 71 ALA A N 1
ATOM 510 C CA . ALA A 1 71 ? 2.909 -6.877 -10.990 1.00 85.69 71 ALA A CA 1
ATOM 511 C C . ALA A 1 71 ? 2.148 -6.827 -9.659 1.00 85.69 71 ALA A C 1
ATOM 513 O O . ALA A 1 71 ? 2.193 -5.839 -8.932 1.00 85.69 71 ALA A O 1
ATOM 514 N N . ILE A 1 72 ? 1.513 -7.944 -9.306 1.00 84.69 72 ILE A N 1
ATOM 515 C CA . ILE A 1 72 ? 0.917 -8.189 -7.992 1.00 84.69 72 ILE A CA 1
ATOM 516 C C . ILE A 1 72 ? 1.846 -9.115 -7.208 1.00 84.69 72 ILE A C 1
ATOM 518 O O . ILE A 1 72 ? 2.277 -10.157 -7.713 1.00 84.69 72 ILE A O 1
ATOM 522 N N . LEU A 1 73 ? 2.139 -8.734 -5.967 1.00 87.44 73 LEU A N 1
ATOM 523 C CA . LEU A 1 73 ? 3.021 -9.452 -5.048 1.00 87.44 73 LEU A CA 1
ATOM 524 C C . LEU A 1 73 ? 2.217 -10.135 -3.937 1.00 87.44 73 LEU A C 1
ATOM 526 O O . LEU A 1 73 ? 1.127 -9.683 -3.594 1.00 87.44 73 LEU A O 1
ATOM 530 N N . ASP A 1 74 ? 2.786 -11.162 -3.308 1.00 83.88 74 ASP A N 1
ATOM 531 C CA . ASP A 1 74 ? 2.154 -11.887 -2.193 1.00 83.88 74 ASP A CA 1
ATOM 532 C C . ASP A 1 74 ? 2.008 -11.045 -0.912 1.00 83.88 74 ASP A C 1
ATOM 534 O O . ASP A 1 74 ? 1.195 -11.359 -0.040 1.00 83.88 74 ASP A O 1
ATOM 538 N N . LEU A 1 75 ? 2.747 -9.934 -0.812 1.00 80.50 75 LEU A N 1
ATOM 539 C CA . LEU A 1 75 ? 2.577 -8.949 0.257 1.00 80.50 75 LEU A CA 1
ATOM 540 C C . LEU A 1 75 ? 1.194 -8.293 0.243 1.00 80.50 75 LEU A C 1
ATOM 542 O O . LEU A 1 75 ? 0.747 -7.852 1.301 1.00 80.50 75 LEU A O 1
ATOM 546 N N . HIS A 1 76 ? 0.538 -8.199 -0.918 1.00 80.38 76 HIS A N 1
ATOM 547 C CA . HIS A 1 76 ? -0.774 -7.562 -1.033 1.00 80.38 76 HIS A CA 1
ATOM 548 C C . HIS A 1 76 ? -1.798 -8.263 -0.133 1.00 80.38 76 HIS A C 1
ATOM 550 O O . HIS A 1 76 ? -2.340 -7.645 0.783 1.00 80.38 76 HIS A O 1
ATOM 556 N N . ASP A 1 77 ? -1.951 -9.574 -0.319 1.00 82.19 77 ASP A N 1
ATOM 557 C CA . ASP A 1 77 ? -2.908 -10.394 0.424 1.00 82.19 77 ASP A CA 1
ATOM 558 C C . ASP A 1 77 ? -2.587 -10.413 1.926 1.00 82.19 77 ASP A C 1
ATOM 560 O O . ASP A 1 77 ? -3.481 -10.326 2.769 1.00 82.19 77 ASP A O 1
ATOM 564 N N . ARG A 1 78 ? -1.296 -10.479 2.290 1.00 81.88 78 ARG A N 1
ATOM 565 C CA . ARG A 1 78 ? -0.870 -10.460 3.701 1.00 81.88 78 ARG A CA 1
ATOM 566 C C . ARG A 1 78 ? -1.196 -9.135 4.387 1.00 81.88 78 ARG A C 1
ATOM 568 O O . ARG A 1 78 ? -1.680 -9.144 5.518 1.00 81.88 78 ARG A O 1
ATOM 575 N N . ARG A 1 79 ? -0.949 -8.001 3.721 1.00 80.62 79 ARG A N 1
ATOM 576 C CA . ARG A 1 79 ? -1.267 -6.670 4.268 1.00 80.62 79 ARG A CA 1
ATOM 577 C C . ARG A 1 79 ? -2.772 -6.458 4.366 1.00 80.62 79 ARG A C 1
ATOM 579 O O . ARG A 1 79 ? -3.243 -5.925 5.367 1.00 80.62 79 ARG A O 1
ATOM 586 N N . GLU A 1 80 ? -3.536 -6.915 3.377 1.00 85.56 80 GLU A N 1
ATOM 587 C CA . GLU A 1 80 ? -4.996 -6.860 3.440 1.00 85.56 80 GLU A CA 1
ATOM 588 C C . GLU A 1 80 ? -5.537 -7.686 4.616 1.00 85.56 80 GLU A C 1
ATOM 590 O O . GLU A 1 80 ? -6.344 -7.185 5.403 1.00 85.56 80 GLU A O 1
ATOM 595 N N . ALA A 1 81 ? -5.031 -8.908 4.808 1.00 86.00 81 ALA A N 1
ATOM 596 C CA . ALA A 1 81 ? -5.401 -9.749 5.942 1.00 86.00 81 ALA A CA 1
ATOM 597 C C . ALA A 1 81 ? -5.082 -9.082 7.293 1.00 86.00 81 ALA A C 1
ATOM 599 O O . ALA A 1 81 ? -5.927 -9.090 8.190 1.00 86.00 81 ALA A O 1
ATOM 600 N N . ALA A 1 82 ? -3.914 -8.444 7.425 1.00 84.56 82 ALA A N 1
ATOM 601 C CA . ALA A 1 82 ? -3.536 -7.708 8.633 1.00 84.56 82 ALA A CA 1
ATOM 602 C C . ALA A 1 82 ? -4.498 -6.541 8.931 1.00 84.56 82 ALA A C 1
ATOM 604 O O . ALA A 1 82 ? -4.911 -6.349 10.077 1.00 84.56 82 ALA A O 1
ATOM 605 N N . VAL A 1 83 ? -4.928 -5.798 7.904 1.00 88.19 83 VAL A N 1
ATOM 606 C CA . VAL A 1 83 ? -5.930 -4.727 8.054 1.00 88.19 83 VAL A CA 1
ATOM 607 C C . VAL A 1 83 ? -7.285 -5.290 8.489 1.00 88.19 83 VAL A C 1
ATOM 609 O O . VAL A 1 83 ? -7.945 -4.720 9.364 1.00 88.19 83 VAL A O 1
ATOM 612 N N . VAL A 1 84 ? -7.713 -6.414 7.909 1.00 92.06 84 VAL A N 1
ATOM 613 C CA . VAL A 1 84 ? -8.966 -7.082 8.292 1.00 92.06 84 VAL A CA 1
ATOM 614 C C . VAL A 1 84 ? -8.921 -7.533 9.753 1.00 92.06 84 VAL A C 1
ATOM 616 O O . VAL A 1 84 ? -9.886 -7.310 10.492 1.00 92.06 84 VAL A O 1
ATOM 619 N N . GLU A 1 85 ? -7.804 -8.116 10.186 1.00 91.06 85 GLU A N 1
ATOM 620 C CA . GLU A 1 85 ? -7.597 -8.550 11.565 1.00 91.06 85 GLU A CA 1
ATOM 621 C C . GLU A 1 85 ? -7.619 -7.368 12.545 1.00 91.06 85 GLU A C 1
ATOM 623 O O . GLU A 1 85 ? -8.379 -7.391 13.518 1.00 91.06 85 GLU A O 1
ATOM 628 N N . ALA A 1 86 ? -6.854 -6.307 12.270 1.00 88.62 86 ALA A N 1
ATOM 629 C CA . ALA A 1 86 ? -6.820 -5.104 13.103 1.00 88.62 86 ALA A CA 1
ATOM 630 C C . ALA A 1 86 ? -8.218 -4.480 13.248 1.00 88.62 86 ALA A C 1
ATOM 632 O O . ALA A 1 86 ? -8.656 -4.150 14.351 1.00 88.62 86 ALA A O 1
ATOM 633 N N . ARG A 1 87 ? -8.984 -4.416 12.151 1.00 91.94 87 ARG A N 1
ATOM 634 C CA . ARG A 1 87 ? -10.362 -3.907 12.167 1.00 91.94 87 ARG A CA 1
ATOM 635 C C . ARG A 1 87 ? -11.298 -4.779 13.003 1.00 91.94 87 ARG A C 1
ATOM 637 O O . ARG A 1 87 ? -12.218 -4.265 13.637 1.00 91.94 87 ARG A O 1
ATOM 644 N N . ALA A 1 88 ? -11.111 -6.098 12.995 1.00 92.38 88 ALA A N 1
ATOM 645 C CA . ALA A 1 88 ? -11.902 -6.998 13.828 1.00 92.38 88 ALA A CA 1
ATOM 646 C C . ALA A 1 88 ? -11.593 -6.811 15.321 1.00 92.38 88 ALA A C 1
ATOM 648 O O . ALA A 1 88 ? -12.523 -6.774 16.127 1.00 92.38 88 ALA A O 1
ATOM 649 N N . ARG A 1 89 ? -10.314 -6.634 15.675 1.00 90.38 89 ARG A N 1
ATOM 650 C CA . ARG A 1 89 ? -9.884 -6.354 17.052 1.00 90.38 89 ARG A CA 1
ATOM 651 C C . ARG A 1 89 ? -10.454 -5.034 17.568 1.00 90.38 89 ARG A C 1
ATOM 653 O O . ARG A 1 89 ? -10.987 -5.014 18.675 1.00 90.38 89 ARG A O 1
ATOM 660 N N . LEU A 1 90 ? -10.439 -3.985 16.742 1.00 91.88 90 LEU A N 1
ATOM 661 C CA . LEU A 1 90 ? -11.058 -2.702 17.077 1.00 91.88 90 LEU A CA 1
ATOM 662 C C . LEU A 1 90 ? -12.548 -2.864 17.398 1.00 91.88 90 LEU A C 1
ATOM 664 O O . LEU A 1 90 ? -12.978 -2.495 18.485 1.00 91.88 90 LEU A O 1
ATOM 668 N N . ARG A 1 91 ? -13.319 -3.514 16.517 1.00 92.06 91 ARG A N 1
ATOM 669 C CA . ARG A 1 91 ? -14.756 -3.750 16.755 1.00 92.06 91 ARG A CA 1
ATOM 670 C C . ARG A 1 91 ? -15.029 -4.511 18.051 1.00 92.06 91 ARG A C 1
ATOM 672 O O . ARG A 1 91 ? -16.006 -4.234 18.741 1.00 92.06 91 ARG A O 1
ATOM 679 N N . ALA A 1 92 ? -14.184 -5.486 18.387 1.00 92.62 92 ALA A N 1
ATOM 680 C CA . ALA A 1 92 ? -14.311 -6.221 19.641 1.00 92.62 92 ALA A CA 1
ATOM 681 C C . ALA A 1 92 ? -14.023 -5.327 20.863 1.00 92.62 92 ALA A C 1
ATOM 683 O O . ALA A 1 92 ? -14.735 -5.414 21.866 1.00 92.62 92 ALA A O 1
ATOM 684 N N . ALA A 1 93 ? -13.012 -4.456 20.777 1.00 86.38 93 ALA A N 1
ATOM 685 C CA . ALA A 1 93 ? -12.685 -3.490 21.822 1.00 86.38 93 ALA A CA 1
ATOM 686 C C . ALA A 1 93 ? -13.793 -2.435 21.997 1.00 86.38 93 ALA A C 1
ATOM 688 O O . ALA A 1 93 ? -14.199 -2.166 23.127 1.00 86.38 93 ALA A O 1
ATOM 689 N N . GLU A 1 94 ? -14.346 -1.910 20.901 1.00 89.81 94 GLU A N 1
ATOM 690 C CA . GLU A 1 94 ? -15.492 -0.991 20.902 1.00 89.81 94 GLU A CA 1
ATOM 691 C C . GLU A 1 94 ? -16.724 -1.629 21.556 1.00 89.81 94 GLU A C 1
ATOM 693 O O . GLU A 1 94 ? -17.331 -1.043 22.449 1.00 89.81 94 GLU A O 1
ATOM 698 N N . ALA A 1 95 ? -17.063 -2.868 21.184 1.00 89.38 95 ALA A N 1
ATOM 699 C CA . ALA A 1 95 ? -18.191 -3.586 21.777 1.00 89.38 95 ALA A CA 1
ATOM 700 C C . ALA A 1 95 ? -18.008 -3.809 23.288 1.00 89.38 95 ALA A C 1
ATOM 702 O O . ALA A 1 95 ? -18.960 -3.694 24.063 1.00 89.38 95 ALA A O 1
ATOM 703 N N . LYS A 1 96 ? -16.777 -4.100 23.727 1.00 85.00 96 LYS A N 1
ATOM 704 C CA . LYS A 1 96 ? -16.448 -4.252 25.148 1.00 85.00 96 LYS A CA 1
ATOM 705 C C . LYS A 1 96 ? -16.527 -2.923 25.898 1.00 85.00 96 LYS A C 1
ATOM 707 O O . LYS A 1 96 ? -17.017 -2.890 27.027 1.00 85.00 96 LYS A O 1
ATOM 712 N N . LEU A 1 97 ? -16.090 -1.832 25.271 1.00 82.25 97 LEU A N 1
ATOM 713 C CA . LEU A 1 97 ? -16.233 -0.486 25.815 1.00 82.25 97 LEU A CA 1
ATOM 714 C C . LEU A 1 97 ? -17.711 -0.117 25.989 1.00 82.25 97 LEU A C 1
ATOM 716 O O . LEU A 1 97 ? -18.078 0.377 27.051 1.00 82.25 97 LEU A O 1
ATOM 720 N N . GLU A 1 98 ? -18.564 -0.409 25.007 1.00 85.06 98 GLU A N 1
ATOM 721 C CA . GLU A 1 98 ? -20.010 -0.168 25.100 1.00 85.06 98 GLU A CA 1
ATOM 722 C C . GLU A 1 98 ? -20.673 -0.991 26.215 1.00 85.06 98 GLU A C 1
ATOM 724 O O . GLU A 1 98 ? -21.451 -0.452 27.004 1.00 85.06 98 GLU A O 1
ATOM 729 N N . GLN A 1 99 ? -20.303 -2.266 26.374 1.00 83.38 99 GLN A N 1
ATOM 730 C CA . GLN A 1 99 ? -20.776 -3.080 27.504 1.00 83.38 99 GLN A CA 1
ATOM 731 C C . GLN A 1 99 ? -20.377 -2.486 28.863 1.00 83.38 99 GLN A C 1
ATOM 733 O O . GLN A 1 99 ? -21.175 -2.472 29.798 1.00 83.38 99 GLN A O 1
ATOM 738 N N . ILE A 1 100 ? -19.152 -1.970 28.984 1.00 80.38 100 ILE A N 1
ATOM 739 C CA . ILE A 1 100 ? -18.646 -1.385 30.233 1.00 80.38 100 ILE A CA 1
ATOM 740 C C . ILE A 1 100 ? -19.252 0.000 30.490 1.00 80.38 100 ILE A C 1
ATOM 742 O O . ILE A 1 100 ? -19.555 0.328 31.639 1.00 80.38 100 ILE A O 1
ATOM 746 N N . ARG A 1 101 ? -19.514 0.787 29.438 1.00 79.31 101 ARG A N 1
ATOM 747 C CA . ARG A 1 101 ? -20.290 2.035 29.521 1.00 79.31 101 ARG A CA 1
ATOM 748 C C . ARG A 1 101 ? -21.697 1.777 30.055 1.00 79.31 101 ARG A C 1
ATOM 750 O O . ARG A 1 101 ? -22.130 2.495 30.953 1.00 79.31 101 ARG A O 1
ATOM 757 N N . ALA A 1 102 ? -22.362 0.716 29.591 1.00 78.44 102 ALA A N 1
ATOM 758 C CA . ALA A 1 102 ? -23.657 0.289 30.126 1.00 78.44 102 ALA A CA 1
ATOM 759 C C . ALA A 1 102 ? -23.582 -0.179 31.598 1.00 78.44 102 ALA A C 1
ATOM 761 O O . ALA A 1 102 ? -24.571 -0.089 32.322 1.00 78.44 102 ALA A O 1
ATOM 762 N N . GLY A 1 103 ? -22.408 -0.637 32.057 1.00 73.94 103 GLY A N 1
ATOM 763 C CA . GLY A 1 103 ? -22.134 -1.088 33.430 1.00 73.94 103 GLY A CA 1
ATOM 764 C C . GLY A 1 103 ? -21.723 -0.001 34.442 1.00 73.94 103 GLY A C 1
ATOM 765 O O . GLY A 1 103 ? -21.489 -0.327 35.604 1.00 73.94 103 GLY A O 1
ATOM 766 N N . ALA A 1 104 ? -21.640 1.273 34.035 1.00 65.44 104 ALA A N 1
ATOM 767 C CA . ALA A 1 104 ? -21.478 2.460 34.893 1.00 65.44 104 ALA A CA 1
ATOM 768 C C . ALA A 1 104 ? -20.281 2.479 35.879 1.00 65.44 104 ALA A C 1
ATOM 770 O O . ALA A 1 104 ? -20.388 3.023 36.979 1.00 65.44 104 ALA A O 1
ATOM 771 N N . LYS A 1 105 ? -19.108 1.952 35.499 1.00 76.88 105 LYS A N 1
ATOM 772 C CA . LYS A 1 105 ? -17.870 2.087 36.297 1.00 76.88 105 LYS A CA 1
ATOM 773 C C . LYS A 1 105 ? -16.867 3.045 35.636 1.00 76.88 105 LYS A C 1
ATOM 775 O O . LYS A 1 105 ? -16.166 2.634 34.710 1.00 76.88 105 LYS A O 1
ATOM 780 N N . PRO A 1 106 ? -16.721 4.295 36.122 1.00 72.81 106 PRO A N 1
ATOM 781 C CA . PRO A 1 106 ? -15.902 5.326 35.471 1.00 72.81 106 PRO A CA 1
ATOM 782 C C . PRO A 1 106 ? -14.435 4.926 35.250 1.00 72.81 106 PRO A C 1
ATOM 784 O O . PRO A 1 106 ? -13.862 5.230 34.206 1.00 72.81 106 PRO A O 1
ATOM 787 N N . GLY A 1 107 ? -13.835 4.203 36.204 1.00 74.88 107 GLY A N 1
ATOM 788 C CA . GLY A 1 107 ? -12.443 3.748 36.106 1.00 74.88 107 GLY A CA 1
ATOM 789 C C . GLY A 1 107 ? -12.219 2.656 35.055 1.00 74.88 107 GLY A C 1
ATOM 790 O O . GLY A 1 107 ? -11.196 2.657 34.375 1.00 74.88 107 GLY A O 1
ATOM 791 N N . GLU A 1 108 ? -13.189 1.757 34.868 1.00 74.69 108 GLU A N 1
ATOM 792 C CA . GLU A 1 108 ? -13.121 0.728 33.823 1.00 74.69 108 GLU A CA 1
ATOM 793 C C . GLU A 1 108 ? -13.357 1.350 32.434 1.00 74.69 108 GLU A C 1
ATOM 795 O O . GLU A 1 108 ? -12.664 0.990 31.485 1.00 74.69 108 GLU A O 1
ATOM 800 N N . ILE A 1 109 ? -14.247 2.347 32.318 1.00 77.00 109 ILE A N 1
ATOM 801 C CA . ILE A 1 109 ? -14.493 3.085 31.065 1.00 77.00 109 ILE A CA 1
ATOM 802 C C . ILE A 1 109 ? -13.220 3.794 30.585 1.00 77.00 109 ILE A C 1
ATOM 804 O O . ILE A 1 109 ? -12.876 3.686 29.411 1.00 77.00 109 ILE A O 1
ATOM 808 N N . ALA A 1 110 ? -12.500 4.480 31.479 1.00 83.19 110 ALA A N 1
ATOM 809 C CA . ALA A 1 110 ? -11.267 5.185 31.123 1.00 83.19 110 ALA A CA 1
ATOM 810 C C . ALA A 1 110 ? -10.170 4.226 30.620 1.00 83.19 110 ALA A C 1
ATOM 812 O O . ALA A 1 110 ? -9.529 4.493 29.605 1.00 83.19 110 ALA A O 1
ATOM 813 N N . ALA A 1 111 ? -9.995 3.076 31.282 1.00 82.50 111 ALA A N 1
ATOM 814 C CA . ALA A 1 111 ? -9.012 2.073 30.874 1.00 82.50 111 ALA A CA 1
ATOM 815 C C . ALA A 1 111 ? -9.350 1.427 29.517 1.00 82.50 111 ALA A C 1
ATOM 817 O O . ALA A 1 111 ? -8.457 1.167 28.712 1.00 82.50 111 ALA A O 1
ATOM 818 N N . GLN A 1 112 ? -10.633 1.174 29.244 1.00 78.12 112 GLN A N 1
ATOM 819 C CA . GLN A 1 112 ? -11.063 0.603 27.966 1.00 78.12 112 GLN A CA 1
ATOM 820 C C . GLN A 1 112 ? -11.051 1.625 26.829 1.00 78.12 112 GLN A C 1
ATOM 822 O O . GLN A 1 112 ? -10.727 1.259 25.704 1.00 78.12 112 GLN A O 1
ATOM 827 N N . ALA A 1 113 ? -11.342 2.898 27.106 1.00 83.75 113 ALA A N 1
ATOM 828 C CA . ALA A 1 113 ? -11.224 3.965 26.114 1.00 83.75 113 ALA A CA 1
ATOM 829 C C . ALA A 1 113 ? -9.777 4.097 25.612 1.00 83.75 113 ALA A C 1
ATOM 831 O O . ALA A 1 113 ? -9.558 4.154 24.407 1.00 83.75 113 ALA A O 1
ATOM 832 N N . ALA A 1 114 ? -8.794 4.028 26.517 1.00 87.19 114 ALA A N 1
ATOM 833 C CA . ALA A 1 114 ? -7.378 4.031 26.147 1.00 87.19 114 ALA A CA 1
ATOM 834 C C . ALA A 1 114 ? -6.972 2.792 25.321 1.00 87.19 114 ALA A C 1
ATOM 836 O O . ALA A 1 114 ? -6.122 2.873 24.436 1.00 87.19 114 ALA A O 1
ATOM 837 N N . LEU A 1 115 ? -7.586 1.631 25.586 1.00 86.88 115 LEU A N 1
ATOM 838 C CA . LEU A 1 115 ? -7.373 0.422 24.785 1.00 86.88 115 LEU A CA 1
ATOM 839 C C . LEU A 1 115 ? -7.914 0.593 23.356 1.00 86.88 115 LEU A C 1
ATOM 841 O O . LEU A 1 115 ? -7.239 0.203 22.406 1.00 86.88 115 LEU A O 1
ATOM 845 N N . VAL A 1 116 ? -9.111 1.172 23.211 1.00 86.94 116 VAL A N 1
ATOM 846 C CA . VAL A 1 116 ? -9.719 1.470 21.904 1.00 86.94 116 VAL A CA 1
ATOM 847 C C . VAL A 1 116 ? -8.861 2.465 21.131 1.00 86.94 116 VAL A C 1
ATOM 849 O O . VAL A 1 116 ? -8.503 2.179 19.997 1.00 86.94 116 VAL A O 1
ATOM 852 N N . GLU A 1 117 ? -8.428 3.555 21.766 1.00 91.44 117 GLU A N 1
ATOM 853 C CA . GLU A 1 117 ? -7.551 4.555 21.142 1.00 91.44 117 GLU A CA 1
ATOM 854 C C . GLU A 1 117 ? -6.238 3.935 20.632 1.00 91.44 117 GLU A C 1
ATOM 856 O O . GLU A 1 117 ? -5.783 4.218 19.523 1.00 91.44 117 GLU A O 1
ATOM 861 N N . ARG A 1 118 ? -5.646 3.017 21.405 1.00 90.44 118 ARG A N 1
ATOM 862 C CA . ARG A 1 118 ? -4.471 2.263 20.958 1.00 90.44 118 ARG A CA 1
ATOM 863 C C . ARG A 1 118 ? -4.786 1.362 19.758 1.00 90.44 118 ARG A C 1
ATOM 865 O O . ARG A 1 118 ? -3.988 1.304 18.826 1.00 90.44 118 ARG A O 1
ATOM 872 N N . MET A 1 119 ? -5.908 0.642 19.782 1.00 86.12 119 MET A N 1
ATOM 873 C CA . MET A 1 119 ? -6.317 -0.242 18.680 1.00 86.12 119 MET A CA 1
ATOM 874 C C . MET A 1 119 ? -6.623 0.555 17.402 1.00 86.12 119 MET A C 1
ATOM 876 O O . MET A 1 119 ? -6.295 0.095 16.310 1.00 86.12 119 MET A O 1
ATOM 880 N N . ASP A 1 120 ? -7.184 1.759 17.532 1.00 87.69 120 ASP A N 1
ATOM 881 C CA . ASP A 1 120 ? -7.378 2.704 16.428 1.00 87.69 120 ASP A CA 1
ATOM 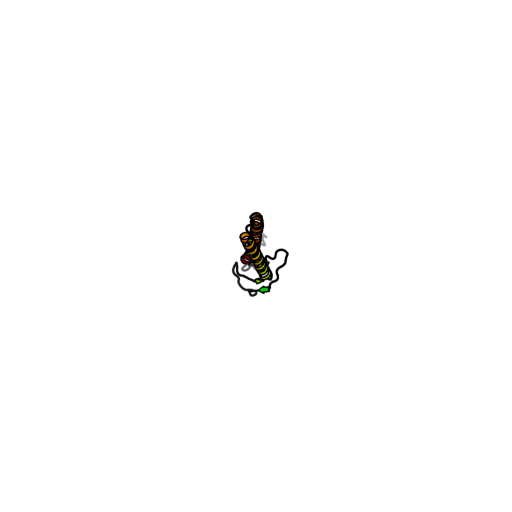882 C C . ASP A 1 120 ? -6.041 3.141 15.827 1.00 87.69 120 ASP A C 1
ATOM 884 O O . ASP A 1 120 ? -5.868 3.119 14.608 1.00 87.69 120 ASP A O 1
ATOM 888 N N . ALA A 1 121 ? -5.060 3.476 16.668 1.00 91.50 121 ALA A N 1
ATOM 889 C CA . ALA A 1 121 ? -3.720 3.822 16.202 1.00 91.50 121 ALA A CA 1
ATOM 890 C C . ALA A 1 121 ? -3.031 2.647 15.480 1.00 91.50 121 ALA A C 1
ATOM 892 O O . ALA A 1 121 ? -2.382 2.851 14.452 1.00 91.50 121 ALA A O 1
ATOM 893 N N . GLU A 1 122 ? -3.194 1.416 15.978 1.00 88.12 122 GLU A N 1
ATOM 894 C CA . GLU A 1 122 ? -2.698 0.199 15.317 1.00 88.12 122 GLU A CA 1
ATOM 895 C C . GLU A 1 122 ? -3.392 -0.032 13.959 1.00 88.12 122 GLU A C 1
ATOM 897 O O . GLU A 1 122 ? -2.729 -0.369 12.976 1.00 88.12 122 GLU A O 1
ATOM 902 N N . LEU A 1 123 ? -4.704 0.215 13.863 1.00 90.25 123 LEU A N 1
ATOM 903 C CA . LEU A 1 123 ? -5.448 0.131 12.604 1.00 90.25 123 LEU A CA 1
ATOM 904 C C . LEU A 1 123 ? -4.989 1.187 11.591 1.00 90.25 123 LEU A C 1
ATOM 906 O O . LEU A 1 123 ? -4.815 0.875 10.413 1.00 90.25 123 LEU A O 1
ATOM 910 N N . GLU A 1 124 ? -4.786 2.426 12.031 1.00 91.06 124 GLU A N 1
ATOM 911 C CA . GLU A 1 124 ? -4.293 3.507 11.176 1.00 91.06 124 GLU A CA 1
ATOM 912 C C . GLU A 1 124 ? -2.877 3.237 10.664 1.00 91.06 124 GLU A C 1
ATOM 914 O O . GLU A 1 124 ? -2.573 3.518 9.503 1.00 91.06 124 GLU A O 1
ATOM 919 N N . LEU A 1 125 ? -2.015 2.640 11.488 1.00 90.19 125 LEU A N 1
ATOM 920 C CA . LEU A 1 125 ? -0.699 2.193 11.041 1.00 90.19 125 LEU A CA 1
ATOM 921 C C . LEU A 1 125 ? -0.820 1.116 9.952 1.00 90.19 125 LEU A C 1
ATOM 923 O O . LEU A 1 125 ? -0.238 1.274 8.879 1.00 90.19 125 LEU A O 1
ATOM 927 N N . ALA A 1 126 ? -1.632 0.079 10.183 1.00 84.38 126 ALA A N 1
ATOM 928 C CA . ALA A 1 126 ? -1.843 -0.999 9.214 1.00 84.38 126 ALA A CA 1
ATOM 929 C C . ALA A 1 126 ? -2.433 -0.487 7.884 1.00 84.38 126 ALA A C 1
ATOM 931 O O . ALA A 1 126 ? -2.047 -0.940 6.805 1.00 84.38 126 ALA A O 1
ATOM 932 N N . ARG A 1 127 ? -3.338 0.501 7.935 1.00 86.06 127 ARG A N 1
ATOM 933 C CA . ARG A 1 127 ? -3.875 1.172 6.738 1.00 8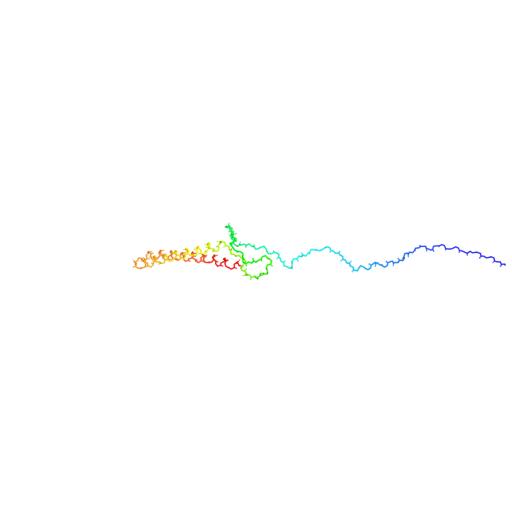6.06 127 ARG A CA 1
ATOM 934 C C . ARG A 1 127 ? -2.795 1.921 5.972 1.00 86.06 127 ARG A C 1
ATOM 936 O O . ARG A 1 127 ? -2.664 1.718 4.772 1.00 86.06 127 ARG A O 1
ATOM 943 N N . LYS A 1 128 ? -1.974 2.716 6.661 1.00 87.00 128 LYS A N 1
ATOM 944 C CA . LYS A 1 128 ? -0.858 3.442 6.034 1.00 87.00 128 LYS A CA 1
ATOM 945 C C . LYS A 1 128 ? 0.151 2.501 5.380 1.00 87.00 128 LYS A C 1
ATOM 947 O O . LYS A 1 128 ? 0.707 2.832 4.337 1.00 87.00 128 LYS A O 1
ATOM 952 N N . GLU A 1 129 ? 0.388 1.327 5.958 1.00 82.25 129 GLU A N 1
ATOM 953 C CA . GLU A 1 129 ? 1.252 0.299 5.364 1.00 82.25 129 GLU A CA 1
ATOM 954 C C . GLU A 1 129 ? 0.654 -0.329 4.097 1.00 82.25 129 GLU A C 1
ATOM 956 O O . GLU A 1 129 ? 1.393 -0.642 3.154 1.00 82.25 129 GLU A O 1
ATOM 961 N N . LEU A 1 130 ? -0.674 -0.482 4.048 1.00 80.38 130 LEU A N 1
ATOM 962 C CA . LEU A 1 130 ? -1.398 -0.907 2.851 1.00 80.38 130 LEU A CA 1
ATOM 963 C C . LEU A 1 130 ? -1.396 0.187 1.774 1.00 80.38 130 LEU A C 1
ATOM 965 O O . LEU A 1 130 ? -1.131 -0.108 0.612 1.00 80.38 130 LEU A O 1
ATOM 969 N N . ASP A 1 131 ? -1.636 1.441 2.145 1.00 81.56 131 ASP A N 1
ATOM 970 C CA . ASP A 1 131 ? -1.694 2.558 1.198 1.00 81.56 131 ASP A CA 1
ATOM 971 C C . ASP A 1 131 ? -0.314 2.872 0.614 1.00 81.56 131 ASP A C 1
ATOM 973 O O . ASP A 1 131 ? -0.170 2.995 -0.600 1.00 81.56 131 ASP A O 1
ATOM 977 N N . ARG A 1 132 ? 0.746 2.827 1.430 1.00 74.50 132 ARG A N 1
ATOM 978 C CA . ARG A 1 132 ? 2.129 2.881 0.932 1.00 74.50 132 ARG A CA 1
ATOM 979 C C . ARG A 1 132 ? 2.448 1.722 -0.025 1.00 74.50 132 ARG A C 1
ATOM 981 O O . ARG A 1 132 ? 3.293 1.877 -0.900 1.00 74.50 132 ARG A O 1
ATOM 988 N N . ALA A 1 133 ? 1.796 0.564 0.126 1.00 67.00 133 ALA A N 1
ATOM 989 C CA . ALA A 1 133 ? 1.918 -0.543 -0.829 1.00 67.00 133 ALA A CA 1
ATOM 990 C C . ALA A 1 133 ? 1.282 -0.220 -2.188 1.00 67.00 133 ALA A C 1
ATOM 992 O O . ALA A 1 133 ? 1.723 -0.753 -3.199 1.00 67.00 133 ALA A O 1
ATOM 993 N N . ARG A 1 134 ? 0.231 0.606 -2.191 1.00 67.25 134 ARG A N 1
ATOM 994 C CA . ARG A 1 134 ? -0.543 0.976 -3.380 1.00 67.25 134 ARG A CA 1
ATOM 995 C C . ARG A 1 134 ? 0.073 2.143 -4.144 1.00 67.25 134 ARG A C 1
ATOM 997 O O . ARG A 1 134 ? -0.043 2.167 -5.356 1.00 67.25 134 ARG A O 1
ATOM 1004 N N . GLU A 1 135 ? 0.716 3.087 -3.456 1.00 64.81 135 GLU A N 1
ATOM 1005 C CA . GLU A 1 135 ? 1.321 4.278 -4.083 1.00 64.81 135 GLU A CA 1
ATOM 1006 C C . GLU A 1 135 ? 2.704 4.026 -4.710 1.00 64.81 135 GLU A C 1
ATOM 1008 O O . GLU A 1 135 ? 3.170 4.830 -5.512 1.00 64.81 135 GLU A O 1
ATOM 1013 N N . LEU A 1 136 ? 3.384 2.940 -4.327 1.00 57.50 136 LEU A N 1
ATOM 1014 C CA . LEU A 1 136 ? 4.714 2.570 -4.838 1.00 57.50 136 LEU A CA 1
ATOM 1015 C C . LEU A 1 136 ? 4.676 1.461 -5.908 1.00 57.50 136 LEU A C 1
ATOM 1017 O O . LEU A 1 136 ? 5.735 0.935 -6.260 1.00 57.50 136 LEU A O 1
ATOM 1021 N N . GLY A 1 137 ? 3.485 1.070 -6.368 1.00 49.50 137 GLY A N 1
ATOM 1022 C CA . GLY A 1 137 ? 3.265 0.108 -7.455 1.00 49.50 137 GLY A CA 1
ATOM 1023 C C . GLY A 1 137 ? 2.755 0.799 -8.705 1.00 49.50 137 GLY A C 1
ATOM 1024 O O . GLY A 1 137 ? 3.035 0.247 -9.788 1.00 49.50 137 GLY A O 1
#